Protein AF-U1NM94-F1 (afdb_monomer)

Sequence (83 aa):
MSLEITAAVPFKQHGEQTLSPGEFVVALAVDREWFSPDQAQRLIDIAEAKKLVVRDDRGIHAQFDHTSISIPESFEPSESIFR

Nearest PDB structures (foldseek):
  3o6b-assembly2_D  TM=6.141E-01  e=8.975E-01  Saccharomyces cerevisiae
  6qfd-assembly1_A  TM=5.771E-01  e=1.919E+00  Halobacterium salinarum NRC-1
  4ray-assembly1_A  TM=5.656E-01  e=1.801E+00  Magnetospirillum gryphiswaldense MSR-1 v2
  3go5-assembly1_A  TM=6.034E-01  e=2.634E+00  Streptococcus pneumoniae TIGR4
  5l0p-assembly1_A-2  TM=6.359E-01  e=4.103E+00  Homo sapiens

Secondary structure (DSSP, 8-state):
-HHHHHHHHHHHHHT-SEE-HHHHHHIIIIIS--S-HHHHHHHHHHHHHTTSEEEETTEEEESS-TTT----TT----GGGG-

Structure (mmCIF, N/CA/C/O backbone):
data_AF-U1NM94-F1
#
_entry.id   AF-U1NM94-F1
#
loop_
_atom_site.group_PDB
_atom_site.id
_atom_site.type_symbol
_atom_site.label_atom_id
_atom_site.label_alt_id
_atom_site.label_comp_id
_atom_site.label_asym_id
_atom_site.label_entity_id
_atom_site.label_seq_id
_atom_site.pdbx_PDB_ins_code
_atom_site.Cartn_x
_atom_site.Cartn_y
_atom_site.Cartn_z
_atom_site.occupancy
_atom_site.B_iso_or_equiv
_atom_site.auth_seq_id
_atom_site.auth_comp_id
_atom_site.auth_asym_id
_atom_site.auth_atom_id
_atom_site.pdbx_PDB_model_num
ATOM 1 N N . MET A 1 1 ? -2.655 -4.667 11.897 1.00 60.09 1 MET A N 1
ATOM 2 C CA . MET A 1 1 ? -2.946 -3.232 11.707 1.00 60.09 1 MET A CA 1
ATOM 3 C C . MET A 1 1 ? -1.925 -2.537 10.813 1.00 60.09 1 MET A C 1
ATOM 5 O O . MET A 1 1 ? -2.339 -1.690 10.043 1.00 60.09 1 MET A O 1
ATOM 9 N N . SER A 1 2 ? -0.629 -2.881 10.852 1.00 82.94 2 SER A N 1
ATOM 10 C CA . SER A 1 2 ? 0.382 -2.167 10.053 1.00 82.94 2 SER A CA 1
ATOM 11 C C . SER A 1 2 ? 0.139 -2.250 8.543 1.00 82.94 2 SER A C 1
ATOM 13 O O . SER A 1 2 ? 0.115 -1.215 7.901 1.00 82.94 2 SER A O 1
ATOM 15 N N . LEU A 1 3 ? -0.147 -3.438 7.993 1.00 90.06 3 LEU A N 1
ATOM 16 C CA . LEU A 1 3 ? -0.318 -3.613 6.543 1.00 90.06 3 LEU A CA 1
ATOM 17 C C . LEU A 1 3 ? -1.425 -2.740 5.930 1.00 90.06 3 LEU A C 1
ATOM 19 O O . LEU A 1 3 ? -1.204 -2.168 4.873 1.00 90.06 3 LEU A O 1
ATOM 23 N N . GLU A 1 4 ? -2.601 -2.645 6.555 1.00 90.69 4 GLU A N 1
ATOM 24 C CA . GLU A 1 4 ? -3.715 -1.842 6.020 1.00 90.69 4 GLU A CA 1
ATOM 25 C C . GLU A 1 4 ? -3.364 -0.355 5.979 1.00 90.69 4 GLU A C 1
ATOM 27 O O . GLU A 1 4 ? -3.585 0.298 4.965 1.00 90.69 4 GLU A O 1
ATOM 32 N N . ILE A 1 5 ? -2.748 0.163 7.047 1.00 92.88 5 ILE 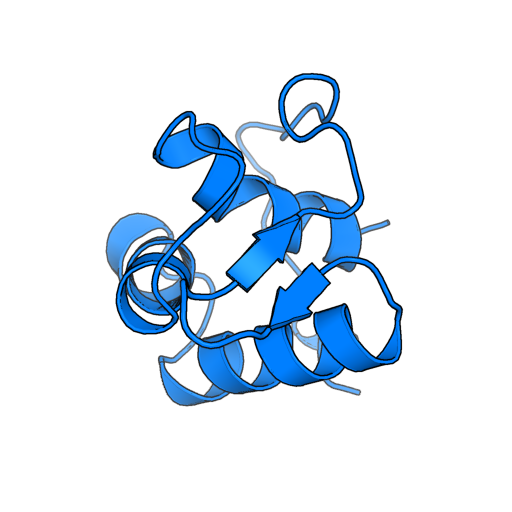A N 1
ATOM 33 C CA . ILE A 1 5 ? -2.282 1.554 7.101 1.00 92.88 5 ILE A CA 1
ATOM 34 C C . ILE A 1 5 ? -1.215 1.782 6.029 1.00 92.88 5 ILE A C 1
ATOM 36 O O . ILE A 1 5 ? -1.295 2.750 5.281 1.00 92.88 5 ILE A O 1
ATOM 40 N N . THR A 1 6 ? -0.254 0.866 5.905 1.00 94.75 6 THR A N 1
ATOM 41 C CA . THR A 1 6 ? 0.797 0.933 4.886 1.00 94.75 6 THR A CA 1
ATOM 42 C C . THR A 1 6 ? 0.234 0.918 3.473 1.00 94.75 6 THR A C 1
ATOM 44 O O . THR A 1 6 ? 0.617 1.751 2.661 1.00 94.75 6 THR A O 1
ATOM 47 N N . ALA A 1 7 ? -0.698 0.009 3.183 1.00 94.44 7 ALA A N 1
ATOM 48 C CA . ALA A 1 7 ? -1.336 -0.091 1.880 1.00 94.44 7 ALA A CA 1
ATOM 49 C C . ALA A 1 7 ? -2.229 1.117 1.584 1.00 94.44 7 ALA A C 1
ATOM 51 O O . ALA A 1 7 ? -2.391 1.453 0.421 1.00 94.44 7 ALA A O 1
ATOM 52 N N . ALA A 1 8 ? -2.784 1.783 2.601 1.00 94.69 8 ALA A N 1
ATOM 53 C CA . ALA A 1 8 ? -3.587 2.993 2.441 1.00 94.69 8 ALA A CA 1
ATOM 54 C C . ALA A 1 8 ? -2.762 4.228 2.066 1.00 94.69 8 ALA A C 1
ATOM 56 O O . ALA A 1 8 ? -3.302 5.145 1.449 1.00 94.69 8 ALA A O 1
ATOM 57 N N . VAL A 1 9 ? -1.477 4.273 2.436 1.00 94.62 9 VAL A N 1
ATOM 58 C CA . VAL A 1 9 ? -0.630 5.463 2.261 1.00 94.62 9 VAL A CA 1
ATOM 59 C C . VAL A 1 9 ? -0.535 5.905 0.799 1.00 94.62 9 VAL A C 1
ATOM 61 O O . VAL A 1 9 ? -0.817 7.079 0.559 1.00 94.62 9 VAL A O 1
ATOM 64 N N . PRO A 1 10 ? -0.240 5.027 -0.183 1.00 95.56 10 PRO A N 1
ATOM 65 C CA . PRO A 1 10 ? -0.184 5.428 -1.586 1.00 95.56 10 PRO A CA 1
ATOM 66 C C . PRO A 1 10 ? -1.516 5.994 -2.083 1.00 95.56 10 PRO A C 1
ATOM 68 O O . PRO A 1 10 ? -1.548 7.080 -2.654 1.00 95.56 10 PRO A O 1
ATOM 71 N N . PHE A 1 11 ? -2.636 5.319 -1.796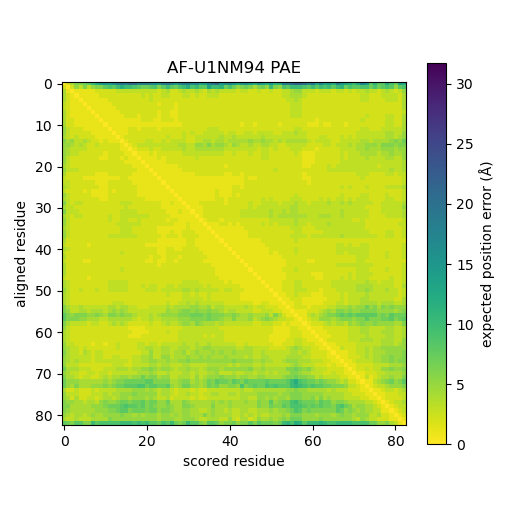 1.00 95.94 11 PHE A N 1
ATOM 72 C CA . PHE A 1 11 ? -3.965 5.779 -2.221 1.00 95.94 11 PHE A CA 1
ATOM 73 C C . PHE A 1 11 ? -4.314 7.136 -1.612 1.00 95.94 11 PHE A C 1
ATOM 75 O O . PHE A 1 11 ? -4.808 8.022 -2.301 1.00 95.94 11 PHE A O 1
ATOM 82 N N . LYS A 1 12 ? -4.001 7.338 -0.328 1.00 93.88 12 LYS A N 1
ATOM 83 C CA . LYS A 1 12 ? -4.252 8.611 0.353 1.00 93.88 12 LYS A CA 1
ATOM 84 C C . LYS A 1 12 ? -3.342 9.734 -0.138 1.00 93.88 12 LYS A C 1
ATOM 86 O O . LYS A 1 12 ? -3.780 10.877 -0.184 1.00 93.88 12 LYS A O 1
ATOM 91 N N . GLN A 1 13 ? -2.099 9.419 -0.495 1.00 92.50 13 GLN A N 1
ATOM 92 C CA . GLN A 1 13 ? -1.143 10.379 -1.043 1.00 92.50 13 GLN A CA 1
ATOM 93 C C . GLN A 1 13 ? -1.571 10.872 -2.429 1.00 92.50 13 GLN A C 1
ATOM 95 O O . GLN A 1 13 ? -1.499 12.068 -2.693 1.00 92.50 13 GLN A O 1
ATOM 100 N N . HIS A 1 14 ? -2.049 9.970 -3.285 1.00 92.88 14 HIS A N 1
ATOM 101 C CA . HIS A 1 14 ? -2.547 10.313 -4.618 1.00 92.88 14 HIS A CA 1
ATOM 102 C C . HIS A 1 14 ? -3.991 10.848 -4.598 1.00 92.88 14 HIS A C 1
ATOM 104 O O . HIS A 1 14 ? -4.390 11.579 -5.498 1.00 92.88 14 HIS A O 1
ATOM 110 N N . GLY A 1 15 ? -4.772 10.526 -3.561 1.00 93.12 15 GLY A N 1
ATOM 111 C CA . GLY A 1 15 ? -6.191 10.884 -3.466 1.00 93.12 15 GLY A CA 1
ATOM 112 C C . GLY A 1 15 ? -7.086 10.058 -4.395 1.00 93.12 15 GLY A C 1
ATOM 113 O O . GLY A 1 15 ? -8.205 10.468 -4.703 1.00 93.12 15 GLY A O 1
ATOM 114 N N . GLU A 1 16 ? -6.597 8.905 -4.848 1.00 93.69 16 GLU A N 1
ATOM 115 C CA . GLU A 1 16 ? -7.265 8.038 -5.813 1.00 93.69 16 GLU A CA 1
ATOM 116 C C . GLU A 1 16 ? -7.440 6.632 -5.242 1.00 93.69 16 GLU A C 1
ATOM 118 O O . GLU A 1 16 ? -6.594 6.114 -4.516 1.00 93.69 16 GLU A O 1
ATOM 123 N N . GLN A 1 17 ? -8.548 5.976 -5.592 1.00 93.44 17 GLN A N 1
ATOM 124 C CA . GLN A 1 17 ? -8.806 4.588 -5.187 1.00 93.44 17 GLN A CA 1
ATOM 125 C C . GLN A 1 17 ? -8.075 3.564 -6.077 1.00 93.44 17 GLN A C 1
ATOM 127 O O . GLN A 1 17 ? -8.052 2.373 -5.767 1.00 93.44 17 GLN A O 1
ATOM 132 N N . THR A 1 18 ? -7.495 4.022 -7.188 1.00 95.06 18 THR A N 1
ATOM 133 C CA . THR A 1 18 ? -6.781 3.200 -8.171 1.00 95.06 18 THR A CA 1
ATOM 134 C C . THR A 1 18 ? -5.408 3.797 -8.411 1.00 95.06 18 THR A C 1
ATOM 136 O O . THR A 1 18 ? -5.319 5.005 -8.583 1.00 95.06 18 THR A O 1
ATOM 139 N N . LEU A 1 19 ? -4.367 2.966 -8.449 1.00 96.56 19 LEU A N 1
ATOM 140 C CA . LEU A 1 19 ? -2.996 3.389 -8.732 1.00 96.56 19 LEU A CA 1
ATOM 141 C C . LEU A 1 19 ? -2.289 2.415 -9.657 1.00 96.56 19 LEU A C 1
ATOM 143 O O . LEU A 1 19 ? -2.529 1.208 -9.615 1.00 96.56 19 LEU A O 1
ATOM 147 N N . SER A 1 20 ? -1.326 2.911 -10.424 1.00 96.50 20 SER A N 1
ATOM 148 C CA . SER A 1 20 ? -0.400 2.022 -11.122 1.00 96.50 20 SER A CA 1
ATOM 149 C C . SER A 1 20 ? 0.525 1.304 -10.120 1.00 96.50 20 SER A C 1
ATOM 151 O O . SER A 1 20 ? 0.886 1.887 -9.095 1.00 96.50 20 SER A O 1
ATOM 153 N N . PRO A 1 21 ? 1.016 0.080 -10.410 1.00 94.88 21 PRO A N 1
ATOM 154 C CA . PRO A 1 21 ? 2.018 -0.577 -9.565 1.00 94.88 21 PRO A CA 1
ATOM 155 C C . PRO A 1 21 ? 3.269 0.272 -9.332 1.00 94.88 21 PRO A C 1
ATOM 157 O O . PRO A 1 21 ? 3.804 0.291 -8.230 1.00 94.88 21 PRO A O 1
ATOM 160 N N . GLY A 1 22 ? 3.699 1.020 -10.353 1.00 96.19 22 GLY A N 1
ATOM 161 C CA . GLY A 1 22 ? 4.815 1.956 -10.232 1.00 96.19 22 GLY A CA 1
ATOM 162 C C . GLY A 1 22 ? 4.544 3.084 -9.236 1.00 96.19 22 GLY A C 1
ATOM 163 O O . GLY A 1 22 ? 5.402 3.365 -8.411 1.00 96.19 22 GLY A O 1
ATOM 164 N N . GLU A 1 23 ? 3.352 3.683 -9.259 1.00 96.31 23 GLU A N 1
ATOM 165 C CA . GLU A 1 23 ? 2.974 4.752 -8.321 1.00 96.31 23 GLU A CA 1
ATOM 166 C C . GLU A 1 23 ? 2.915 4.243 -6.884 1.00 96.31 23 GLU A C 1
ATOM 168 O O . GLU A 1 23 ? 3.456 4.867 -5.975 1.00 96.31 23 GLU A O 1
ATOM 173 N N . PHE A 1 24 ? 2.343 3.054 -6.691 1.00 96.62 24 PHE A N 1
ATOM 174 C CA . PHE A 1 24 ? 2.316 2.408 -5.385 1.00 96.62 24 PHE A CA 1
ATOM 175 C C . PHE A 1 24 ? 3.733 2.167 -4.841 1.00 96.62 24 PHE A C 1
ATOM 177 O O . PHE A 1 24 ? 4.011 2.432 -3.672 1.00 96.62 24 PHE A O 1
ATOM 184 N N . VAL A 1 25 ? 4.644 1.687 -5.694 1.00 96.31 25 VAL A N 1
ATOM 185 C CA . VAL A 1 25 ? 6.046 1.461 -5.325 1.00 96.31 25 VAL A CA 1
ATOM 186 C C . VAL A 1 25 ? 6.763 2.775 -5.019 1.00 96.31 25 VAL A C 1
ATOM 188 O O . VAL A 1 25 ? 7.446 2.851 -4.003 1.00 96.31 25 VAL A O 1
ATOM 191 N N . VAL A 1 26 ? 6.597 3.810 -5.847 1.00 96.38 26 VAL A N 1
ATOM 192 C CA . VAL A 1 26 ? 7.225 5.128 -5.647 1.00 96.38 26 VAL A CA 1
ATOM 193 C C . VAL A 1 26 ? 6.780 5.750 -4.325 1.00 96.38 26 VAL A C 1
ATOM 195 O O . VAL A 1 26 ? 7.635 6.148 -3.535 1.00 96.38 26 VAL A O 1
ATOM 198 N N . ALA A 1 27 ? 5.481 5.728 -4.027 1.00 95.62 27 ALA A N 1
ATOM 199 C CA . ALA A 1 27 ? 4.951 6.288 -2.788 1.00 95.62 27 ALA A CA 1
ATOM 200 C C . ALA A 1 27 ? 5.563 5.636 -1.535 1.00 95.62 27 ALA A C 1
ATOM 202 O O . ALA A 1 27 ? 5.815 6.305 -0.537 1.00 95.62 27 ALA A O 1
ATOM 203 N N . LEU A 1 28 ? 5.829 4.328 -1.568 1.00 95.50 28 LEU A N 1
ATOM 204 C CA . LEU A 1 28 ? 6.387 3.621 -0.413 1.00 95.50 28 LEU A CA 1
ATOM 205 C C . LEU A 1 28 ? 7.918 3.634 -0.353 1.00 95.50 28 LEU A C 1
ATOM 207 O O . LEU A 1 28 ? 8.481 3.693 0.739 1.00 95.50 28 LEU A O 1
ATOM 211 N N . ALA A 1 29 ? 8.586 3.541 -1.502 1.00 95.75 29 ALA A N 1
ATOM 212 C CA . ALA A 1 29 ? 10.033 3.366 -1.571 1.00 95.75 29 ALA A CA 1
ATOM 213 C C . ALA A 1 29 ? 10.802 4.676 -1.749 1.00 95.75 29 ALA A C 1
ATOM 215 O O . ALA A 1 29 ? 11.933 4.780 -1.287 1.00 95.75 29 ALA A O 1
ATOM 216 N N . VAL A 1 30 ? 10.207 5.662 -2.421 1.00 95.31 30 VAL A N 1
ATOM 217 C CA . VAL A 1 30 ? 10.864 6.933 -2.753 1.00 95.31 30 VAL A CA 1
ATOM 218 C C . VAL A 1 30 ? 10.351 8.047 -1.855 1.00 95.31 30 VAL A C 1
ATOM 220 O O . VAL A 1 30 ? 11.150 8.691 -1.191 1.00 95.31 30 VAL A O 1
ATOM 223 N N . ASP A 1 31 ? 9.034 8.258 -1.791 1.00 94.44 31 ASP A N 1
ATOM 224 C CA . ASP A 1 31 ? 8.480 9.361 -0.992 1.00 94.44 31 ASP A CA 1
ATOM 225 C C . ASP A 1 31 ? 8.588 9.110 0.514 1.00 94.44 31 ASP A C 1
ATOM 227 O O . ASP A 1 31 ? 8.805 10.035 1.296 1.00 94.44 31 ASP A O 1
ATOM 231 N N . ARG A 1 32 ? 8.386 7.858 0.935 1.00 91.75 32 ARG A N 1
ATOM 232 C CA . ARG A 1 32 ? 8.405 7.467 2.351 1.00 91.75 32 ARG A CA 1
ATOM 233 C C . ARG A 1 32 ? 9.703 6.814 2.797 1.00 91.75 32 ARG A C 1
ATOM 235 O O . ARG A 1 32 ? 9.920 6.725 4.000 1.00 91.75 32 ARG A O 1
ATOM 242 N N . GLU A 1 33 ? 10.506 6.321 1.855 1.00 94.50 33 GLU A N 1
ATOM 243 C CA . GLU A 1 33 ? 11.741 5.572 2.130 1.00 94.50 33 GLU A CA 1
ATOM 244 C C . GLU A 1 33 ? 11.535 4.384 3.098 1.00 94.50 33 GLU A C 1
ATOM 246 O O . GLU A 1 33 ? 12.463 3.943 3.770 1.00 94.50 33 GLU A O 1
ATOM 251 N N . TRP A 1 34 ? 10.313 3.839 3.185 1.00 93.69 34 TRP A N 1
ATOM 252 C CA . TRP A 1 34 ? 9.978 2.769 4.136 1.00 93.69 34 TRP A CA 1
ATOM 253 C C . TRP A 1 34 ? 10.451 1.396 3.676 1.00 93.69 34 TRP A C 1
ATOM 255 O O . TRP A 1 34 ? 10.684 0.508 4.492 1.00 93.69 34 TRP A O 1
ATOM 265 N N . PHE A 1 35 ? 10.545 1.197 2.364 1.00 94.81 35 PHE A N 1
ATOM 266 C CA . PHE A 1 35 ? 10.861 -0.093 1.770 1.00 94.81 35 PHE A CA 1
ATOM 267 C C . PHE A 1 35 ?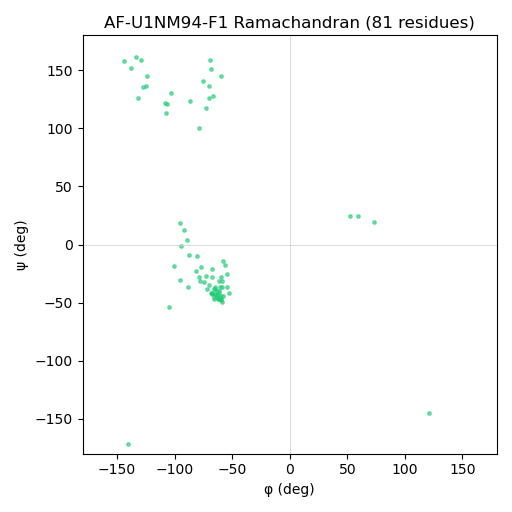 11.731 0.067 0.531 1.00 94.81 35 PHE A C 1
ATOM 269 O O . PHE A 1 35 ? 11.698 1.085 -0.149 1.00 94.81 35 PHE A O 1
ATOM 276 N N . SER A 1 36 ? 12.443 -0.994 0.164 1.00 95.50 36 SER A N 1
ATOM 277 C CA . SER 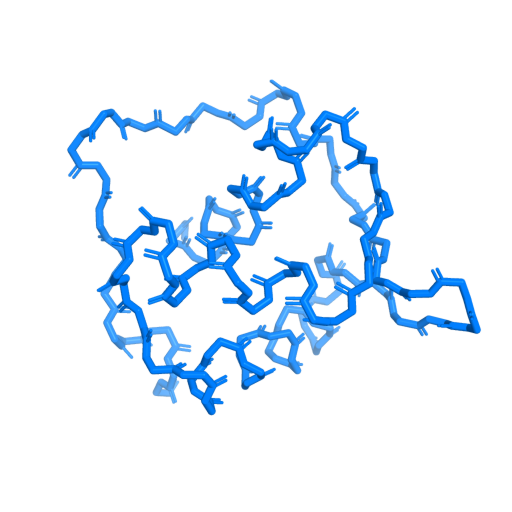A 1 36 ? 13.042 -1.095 -1.172 1.00 95.50 36 SER A CA 1
ATOM 278 C C . SER A 1 36 ? 11.962 -1.279 -2.258 1.00 95.50 36 SER A C 1
ATOM 280 O O . SER A 1 36 ? 10.879 -1.788 -1.951 1.00 95.50 36 SER A O 1
ATOM 282 N N . PRO A 1 37 ? 12.239 -0.972 -3.542 1.00 95.19 37 PRO A N 1
ATOM 283 C CA . PRO A 1 37 ? 11.286 -1.183 -4.637 1.00 95.19 37 PRO A CA 1
ATOM 284 C C . PRO A 1 37 ? 10.731 -2.615 -4.705 1.00 95.19 37 PRO A C 1
ATOM 286 O O . PRO A 1 37 ? 9.526 -2.810 -4.860 1.00 95.19 37 PRO A O 1
ATOM 289 N N . ASP A 1 38 ? 11.584 -3.622 -4.503 1.00 95.88 38 ASP A N 1
ATOM 290 C CA . ASP A 1 38 ? 11.184 -5.033 -4.455 1.00 95.88 38 ASP A CA 1
ATOM 291 C C . ASP A 1 38 ? 10.278 -5.361 -3.258 1.00 95.88 38 ASP A C 1
ATOM 293 O O . ASP A 1 38 ? 9.320 -6.125 -3.384 1.00 95.88 38 ASP A O 1
ATOM 297 N N . GLN A 1 39 ? 10.547 -4.768 -2.091 1.00 95.25 39 GLN A N 1
ATOM 298 C CA . GLN A 1 39 ? 9.709 -4.928 -0.899 1.00 95.25 39 GLN A CA 1
ATOM 299 C C . GLN A 1 39 ? 8.340 -4.267 -1.098 1.00 95.25 39 GLN A C 1
ATOM 301 O O . GLN A 1 39 ? 7.322 -4.860 -0.750 1.00 95.25 39 GLN A O 1
ATOM 306 N N . ALA A 1 40 ? 8.287 -3.080 -1.706 1.00 95.56 40 ALA A N 1
ATOM 307 C CA . ALA A 1 40 ? 7.028 -2.423 -2.039 1.00 95.56 40 ALA A CA 1
ATOM 308 C C . ALA A 1 40 ? 6.212 -3.241 -3.054 1.00 95.56 40 ALA A C 1
ATOM 310 O O . ALA A 1 40 ? 5.005 -3.401 -2.878 1.00 95.56 40 ALA A O 1
ATOM 311 N N . GLN A 1 41 ? 6.872 -3.839 -4.054 1.00 95.06 41 GLN A N 1
ATOM 312 C CA . GLN A 1 41 ? 6.216 -4.755 -4.989 1.00 95.06 41 GLN A CA 1
ATOM 313 C C . GLN A 1 41 ? 5.613 -5.959 -4.252 1.00 95.06 41 GLN A C 1
ATOM 315 O O . GLN A 1 41 ? 4.430 -6.254 -4.403 1.00 95.06 41 GLN A O 1
ATOM 320 N N . ARG A 1 42 ? 6.396 -6.577 -3.360 1.00 95.00 42 ARG A N 1
ATOM 321 C CA . ARG A 1 42 ? 5.951 -7.697 -2.523 1.00 95.00 42 ARG A CA 1
ATOM 322 C C . ARG A 1 42 ? 4.797 -7.322 -1.594 1.00 95.00 42 ARG A C 1
ATOM 324 O O . ARG A 1 42 ? 3.957 -8.165 -1.283 1.00 95.00 42 ARG A O 1
ATOM 331 N N . LEU A 1 43 ? 4.734 -6.069 -1.141 1.00 95.12 43 LEU A N 1
ATOM 332 C CA . LEU A 1 43 ? 3.625 -5.579 -0.328 1.00 95.12 43 LEU A CA 1
ATOM 333 C C . LEU A 1 43 ? 2.311 -5.587 -1.113 1.00 95.12 43 LEU A C 1
ATOM 335 O O . LEU A 1 43 ? 1.279 -5.922 -0.534 1.00 95.12 43 LEU A O 1
ATOM 339 N N . ILE A 1 44 ? 2.350 -5.288 -2.416 1.00 95.25 44 ILE A N 1
ATOM 340 C CA . ILE A 1 44 ? 1.173 -5.391 -3.286 1.00 95.25 44 ILE A CA 1
ATOM 341 C C . ILE A 1 44 ? 0.686 -6.840 -3.339 1.00 95.25 44 ILE A C 1
ATOM 343 O O . ILE A 1 44 ? -0.498 -7.078 -3.119 1.00 95.25 44 ILE A O 1
ATOM 347 N N . ASP A 1 45 ? 1.588 -7.805 -3.536 1.00 95.38 45 ASP A N 1
ATOM 348 C CA . ASP A 1 45 ? 1.221 -9.227 -3.592 1.00 95.38 45 ASP A CA 1
ATOM 349 C C . ASP A 1 45 ? 0.592 -9.707 -2.267 1.00 95.38 45 ASP A C 1
ATOM 351 O O . ASP A 1 45 ? -0.401 -10.436 -2.253 1.00 95.38 45 ASP A O 1
ATOM 355 N N . ILE A 1 46 ? 1.128 -9.259 -1.123 1.00 94.75 46 ILE A N 1
ATOM 356 C CA . ILE A 1 46 ? 0.583 -9.579 0.208 1.00 94.75 46 ILE A CA 1
ATOM 357 C C . ILE A 1 46 ? -0.782 -8.911 0.425 1.00 94.75 46 ILE A C 1
ATOM 359 O O . ILE A 1 46 ? -1.694 -9.527 0.988 1.00 94.75 46 ILE A O 1
ATOM 363 N N . ALA A 1 47 ? -0.931 -7.654 0.006 1.00 94.38 47 ALA A N 1
ATOM 364 C CA . ALA A 1 47 ? -2.186 -6.920 0.101 1.00 94.38 47 ALA A CA 1
ATOM 365 C C . ALA A 1 47 ? -3.270 -7.555 -0.786 1.00 94.38 47 ALA A C 1
ATOM 367 O O . ALA A 1 47 ? -4.417 -7.670 -0.350 1.00 94.38 47 ALA A O 1
ATOM 368 N N . GLU A 1 48 ? -2.908 -8.034 -1.976 1.00 95.56 48 GLU A N 1
ATOM 369 C CA . GLU A 1 48 ? -3.792 -8.764 -2.887 1.00 95.56 48 GLU A CA 1
ATOM 370 C C . GLU A 1 48 ? -4.211 -10.111 -2.288 1.00 95.56 48 GLU A C 1
ATOM 372 O O . GLU A 1 48 ? -5.402 -10.413 -2.195 1.00 95.56 48 GLU A O 1
ATOM 377 N N . ALA A 1 49 ? -3.258 -10.882 -1.752 1.00 94.00 49 ALA A N 1
ATOM 378 C CA . ALA A 1 49 ? -3.539 -12.147 -1.070 1.00 94.00 49 ALA A CA 1
ATOM 379 C C . ALA A 1 49 ? -4.491 -11.974 0.129 1.00 94.00 49 ALA A C 1
ATOM 381 O O . ALA A 1 49 ? -5.289 -12.862 0.442 1.00 94.00 49 ALA A O 1
ATOM 382 N N . LYS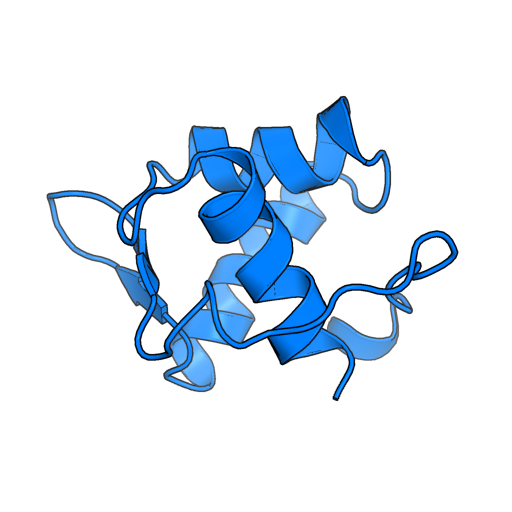 A 1 50 ? -4.438 -10.816 0.796 1.00 92.88 50 LYS A N 1
ATOM 383 C CA . LYS A 1 50 ? -5.338 -10.439 1.895 1.00 92.88 50 LYS A CA 1
ATOM 384 C C . LYS A 1 50 ? -6.611 -9.722 1.442 1.00 92.88 50 LYS A C 1
ATOM 386 O O . LYS A 1 50 ? -7.408 -9.350 2.300 1.00 92.88 50 LYS A O 1
ATOM 391 N N . LYS A 1 51 ? -6.831 -9.571 0.132 1.00 95.00 51 LYS A N 1
ATOM 392 C CA . LYS A 1 51 ? -7.988 -8.891 -0.475 1.00 95.00 51 LYS A CA 1
ATOM 393 C C . LYS A 1 51 ? -8.142 -7.427 -0.054 1.00 95.00 51 LYS A C 1
ATOM 395 O O . LYS A 1 51 ? -9.243 -6.889 -0.085 1.00 95.00 51 LYS A O 1
ATOM 400 N N . LEU A 1 52 ? -7.046 -6.789 0.349 1.00 94.25 52 LEU A N 1
ATOM 401 C CA . LEU A 1 52 ? -7.007 -5.351 0.621 1.00 94.25 52 LEU A CA 1
ATOM 402 C C . LEU A 1 52 ? -6.940 -4.554 -0.677 1.00 94.25 52 LEU A C 1
ATOM 404 O O . LEU A 1 52 ? -7.467 -3.449 -0.763 1.00 94.25 52 LEU A O 1
ATOM 408 N N . VAL A 1 53 ? -6.303 -5.133 -1.690 1.00 96.19 53 VAL A N 1
ATOM 409 C CA . VAL A 1 53 ? -6.265 -4.589 -3.040 1.00 96.19 53 VAL A CA 1
ATOM 410 C C . VAL A 1 53 ? -6.654 -5.664 -4.044 1.00 96.19 53 VAL A C 1
ATOM 412 O O . VAL A 1 53 ? -6.571 -6.857 -3.758 1.00 96.19 53 VAL A O 1
ATOM 415 N N . VAL A 1 54 ? -7.080 -5.231 -5.221 1.00 95.81 54 VAL A N 1
ATOM 416 C CA . VAL A 1 54 ? -7.267 -6.080 -6.399 1.00 95.81 54 VAL A CA 1
ATOM 417 C C . VAL A 1 54 ? -6.455 -5.475 -7.528 1.00 95.81 54 VAL A C 1
ATOM 419 O O . VAL A 1 54 ? -6.466 -4.258 -7.696 1.00 95.81 54 VAL A O 1
ATOM 422 N N . ARG A 1 55 ? -5.744 -6.308 -8.284 1.00 93.62 55 ARG A N 1
ATOM 423 C CA . ARG A 1 55 ? -5.011 -5.877 -9.470 1.00 93.62 55 ARG A CA 1
ATOM 424 C C . ARG A 1 55 ? -5.782 -6.281 -10.727 1.00 93.62 55 ARG A C 1
ATOM 426 O O . ARG A 1 55 ? -6.172 -7.438 -10.863 1.00 93.62 55 ARG A O 1
ATOM 433 N N . ASP A 1 56 ? -5.975 -5.338 -11.640 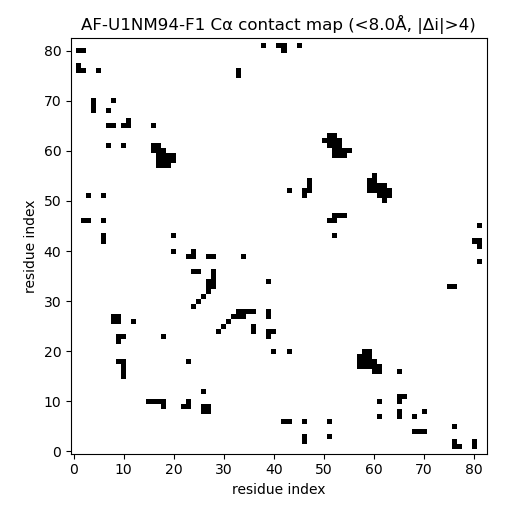1.00 92.31 56 ASP A N 1
ATOM 434 C CA . ASP A 1 56 ? -6.517 -5.577 -12.979 1.00 92.31 56 ASP A CA 1
ATOM 435 C C . ASP A 1 56 ? -5.795 -4.725 -14.039 1.00 92.31 56 ASP A C 1
ATOM 437 O O . ASP A 1 56 ? -4.771 -4.100 -13.755 1.00 92.31 56 ASP A O 1
ATOM 441 N N . ASP A 1 57 ? -6.304 -4.727 -15.272 1.00 88.81 57 ASP A N 1
ATOM 442 C CA . ASP A 1 57 ? -5.762 -3.972 -16.411 1.0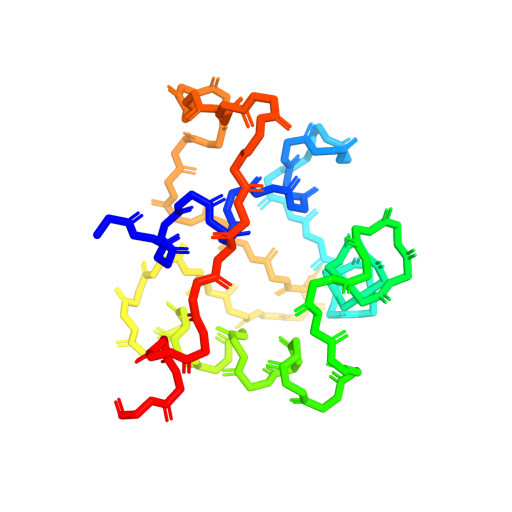0 88.81 57 ASP A CA 1
ATOM 443 C C . ASP A 1 57 ? -5.611 -2.462 -16.140 1.00 88.81 57 ASP A C 1
ATOM 445 O O . ASP A 1 57 ? -4.776 -1.798 -16.751 1.00 88.81 57 ASP A O 1
ATOM 449 N N . ARG A 1 58 ? -6.401 -1.900 -15.219 1.00 88.81 58 ARG A N 1
ATOM 450 C CA . ARG A 1 58 ? -6.365 -0.481 -14.835 1.00 88.81 58 ARG A CA 1
ATOM 451 C C . ARG A 1 58 ? -5.364 -0.170 -13.725 1.00 88.81 58 ARG A C 1
ATOM 453 O O . ARG A 1 58 ? -5.123 1.004 -13.457 1.00 88.81 58 ARG A O 1
ATOM 460 N N . GLY A 1 59 ? -4.777 -1.188 -13.097 1.00 94.19 59 GLY A N 1
ATOM 461 C CA . GLY A 1 59 ? -3.821 -1.042 -12.006 1.00 94.19 59 GLY A CA 1
ATOM 462 C C . GLY A 1 59 ? -4.278 -1.738 -10.728 1.00 94.19 59 GLY A C 1
ATOM 463 O O . GLY A 1 59 ? -4.843 -2.826 -10.750 1.00 94.19 59 GLY A O 1
ATOM 464 N N . ILE A 1 60 ? -3.954 -1.133 -9.592 1.00 96.25 60 ILE A N 1
ATOM 465 C CA . ILE A 1 60 ? -4.203 -1.642 -8.247 1.00 96.25 60 ILE A CA 1
ATOM 466 C C . ILE A 1 60 ? -5.346 -0.837 -7.642 1.00 96.25 60 ILE A C 1
ATOM 468 O O . ILE A 1 60 ? -5.236 0.374 -7.479 1.00 96.25 60 ILE A O 1
ATOM 472 N N . HIS A 1 61 ? -6.418 -1.521 -7.266 1.00 96.31 61 HIS A N 1
ATOM 473 C CA . HIS A 1 61 ? -7.632 -0.948 -6.702 1.00 96.31 61 HIS A CA 1
ATOM 474 C C . HIS A 1 61 ? -7.741 -1.266 -5.214 1.00 96.31 61 HIS A C 1
ATOM 476 O O . HIS A 1 61 ? -7.810 -2.440 -4.837 1.00 96.31 61 HIS A O 1
ATOM 482 N N . ALA A 1 62 ? -7.824 -0.239 -4.369 1.00 95.44 62 ALA A N 1
ATOM 483 C CA . ALA A 1 62 ? -8.105 -0.419 -2.950 1.00 95.44 62 ALA A CA 1
ATOM 484 C C . ALA A 1 62 ? -9.530 -0.959 -2.743 1.00 95.44 62 ALA A C 1
ATOM 486 O O . ALA A 1 62 ? -10.511 -0.389 -3.229 1.00 95.44 62 ALA A O 1
ATOM 487 N N . GLN A 1 63 ? -9.641 -2.047 -1.981 1.00 95.31 63 GLN A N 1
ATOM 488 C CA . GLN A 1 63 ? -10.911 -2.662 -1.570 1.00 95.31 63 GLN A CA 1
ATOM 489 C C . GLN A 1 63 ? -11.418 -2.116 -0.224 1.00 95.31 63 GLN A C 1
ATOM 491 O O . GLN A 1 63 ? -12.323 -2.677 0.389 1.00 95.31 63 GLN A O 1
ATOM 496 N N . PHE A 1 64 ? -10.820 -1.025 0.247 1.00 92.19 64 PHE A N 1
ATOM 497 C CA . PHE A 1 64 ? -11.155 -0.334 1.484 1.00 92.19 64 PHE A CA 1
ATOM 498 C C . PHE A 1 64 ? -11.239 1.174 1.235 1.00 92.19 64 PHE A C 1
ATOM 500 O O . PHE A 1 64 ? -10.704 1.690 0.250 1.00 92.19 64 PHE A O 1
ATOM 507 N N . 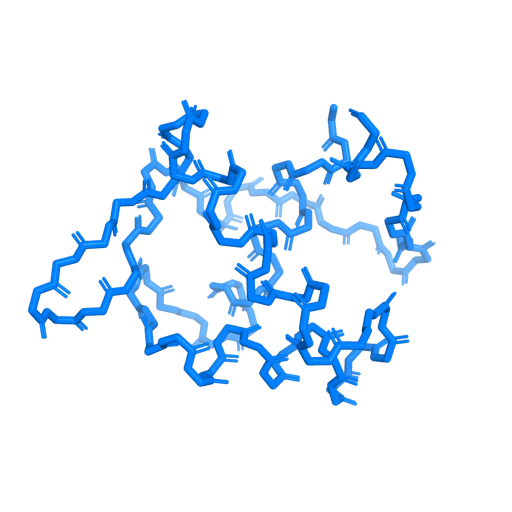ASP A 1 65 ? -11.891 1.891 2.150 1.00 91.88 65 ASP A N 1
ATOM 508 C CA . ASP A 1 65 ? -11.951 3.349 2.095 1.00 91.88 65 ASP A CA 1
ATOM 509 C C . ASP A 1 65 ? -10.646 3.960 2.627 1.00 91.88 65 ASP A C 1
ATOM 511 O O . ASP A 1 65 ? -10.413 4.043 3.835 1.00 91.88 65 ASP A O 1
ATOM 515 N N . HIS A 1 66 ? -9.765 4.371 1.716 1.00 89.44 66 HIS A N 1
ATOM 516 C CA . HIS A 1 66 ? -8.465 4.945 2.070 1.00 89.44 66 HIS A CA 1
ATOM 517 C C . HIS A 1 66 ? -8.582 6.313 2.768 1.00 89.44 66 HIS A C 1
ATOM 519 O O . HIS A 1 66 ? -7.663 6.723 3.479 1.00 89.44 66 HIS A O 1
ATOM 525 N N . THR A 1 67 ? -9.706 7.020 2.599 1.00 89.25 67 THR A N 1
ATOM 526 C CA . THR A 1 67 ? -9.929 8.343 3.204 1.00 89.25 67 THR A CA 1
ATOM 527 C C . THR A 1 67 ? -10.217 8.248 4.703 1.00 89.25 67 THR A C 1
ATOM 529 O O . THR A 1 67 ? -9.784 9.106 5.474 1.00 89.25 67 THR A O 1
ATOM 532 N N . SER A 1 68 ? -10.865 7.161 5.128 1.00 90.31 68 SER A N 1
ATOM 533 C CA . SER A 1 68 ? -11.189 6.849 6.519 1.00 90.31 68 SER A CA 1
ATOM 534 C C . SER A 1 68 ? -9.984 6.333 7.319 1.00 90.31 68 SER A C 1
ATOM 536 O O . SER A 1 68 ? -9.971 6.411 8.549 1.00 90.31 68 SER A O 1
ATOM 538 N N . ILE A 1 69 ? -8.930 5.853 6.647 1.00 90.62 69 ILE A N 1
ATOM 539 C CA . ILE A 1 69 ? -7.710 5.376 7.308 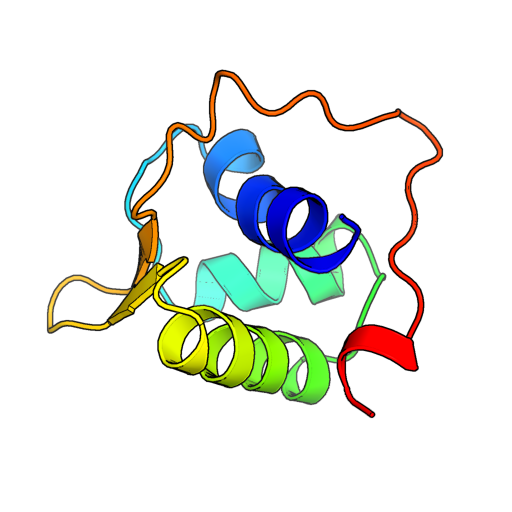1.00 90.62 69 ILE A CA 1
ATOM 540 C C . ILE A 1 69 ? -6.914 6.572 7.845 1.00 90.62 69 ILE A C 1
ATOM 542 O O . ILE A 1 69 ? -6.421 7.417 7.091 1.00 90.62 69 ILE A O 1
ATOM 546 N N . SER A 1 70 ? -6.732 6.632 9.163 1.00 88.88 70 SER A N 1
ATOM 547 C CA . SER A 1 70 ? -5.858 7.622 9.795 1.00 88.88 70 SER A CA 1
ATOM 548 C C . SER A 1 70 ? -4.416 7.111 9.832 1.00 88.88 70 SER A C 1
ATOM 550 O O . SER A 1 70 ? -4.154 6.030 10.357 1.00 88.88 70 SER A O 1
ATOM 552 N N . ILE A 1 71 ? -3.486 7.882 9.262 1.00 89.56 71 ILE A N 1
ATOM 553 C CA . ILE A 1 71 ? -2.056 7.551 9.202 1.00 89.56 71 ILE A CA 1
ATOM 554 C C . ILE A 1 71 ? -1.343 8.484 10.190 1.00 89.56 71 ILE A C 1
ATOM 556 O O . ILE A 1 71 ? -1.351 9.695 9.963 1.00 89.56 71 ILE A O 1
ATOM 560 N N . PRO A 1 72 ? -0.770 7.961 11.287 1.00 88.81 72 PRO A N 1
ATOM 561 C CA . PRO A 1 72 ? 0.014 8.766 12.221 1.00 88.81 72 PRO A CA 1
ATOM 562 C C . PRO A 1 72 ? 1.220 9.411 11.528 1.00 88.81 72 PRO A C 1
ATOM 564 O O . PRO A 1 72 ? 1.844 8.782 10.678 1.00 88.81 72 PRO A O 1
ATOM 567 N N . GLU A 1 73 ? 1.604 10.624 11.931 1.00 82.94 73 GLU A N 1
ATOM 568 C CA . GLU A 1 73 ? 2.761 11.323 11.341 1.00 82.94 73 GLU A CA 1
ATOM 569 C C . GLU A 1 73 ? 4.079 10.553 11.522 1.00 82.94 73 GLU A C 1
ATOM 571 O O . GLU A 1 73 ? 4.900 10.516 10.613 1.00 82.94 73 GLU A O 1
ATOM 576 N N . SER A 1 74 ? 4.256 9.884 12.665 1.00 87.25 74 SER A N 1
ATOM 577 C CA . SER A 1 74 ? 5.427 9.042 12.968 1.00 87.25 74 SER A CA 1
ATOM 578 C C . SER A 1 74 ? 5.203 7.560 12.657 1.00 87.25 74 SER A C 1
ATOM 580 O O . SER A 1 74 ? 5.867 6.700 13.232 1.00 87.25 74 SER A O 1
ATOM 582 N N . PHE A 1 75 ? 4.209 7.232 11.829 1.00 89.50 75 PHE A N 1
ATOM 583 C CA . PHE A 1 75 ? 3.987 5.848 11.438 1.00 89.50 75 PHE A CA 1
ATOM 584 C C . PHE A 1 75 ? 5.114 5.382 10.524 1.00 89.50 75 PHE A C 1
ATOM 586 O O . PHE A 1 75 ? 5.352 5.975 9.478 1.00 89.50 75 PHE A O 1
ATOM 593 N N . GLU A 1 76 ? 5.747 4.280 10.901 1.00 89.88 76 GLU A N 1
ATOM 594 C CA . GLU A 1 76 ? 6.678 3.546 10.059 1.00 89.88 76 GLU A CA 1
ATOM 595 C C . GLU A 1 76 ? 6.299 2.063 10.124 1.00 89.88 76 GLU A C 1
ATOM 597 O O . GLU A 1 76 ? 6.126 1.500 11.217 1.00 89.88 76 GLU A O 1
ATOM 602 N N . PRO A 1 77 ? 6.084 1.411 8.977 1.00 90.75 77 PRO A N 1
ATOM 603 C CA . PRO A 1 77 ? 5.751 0.004 8.962 1.00 90.75 77 PRO A CA 1
ATOM 604 C C . PRO A 1 77 ? 6.937 -0.870 9.362 1.00 90.75 77 PRO A C 1
ATOM 606 O O . PRO A 1 77 ? 8.047 -0.718 8.874 1.00 90.75 77 PRO A O 1
ATOM 609 N N . SER A 1 78 ? 6.675 -1.870 10.202 1.00 86.88 78 SER A N 1
ATOM 610 C CA . SER A 1 78 ? 7.683 -2.882 10.520 1.00 86.88 78 SER A CA 1
ATOM 611 C C . SER A 1 78 ? 7.862 -3.863 9.360 1.00 86.88 78 SER A C 1
ATOM 613 O O . SER A 1 78 ? 6.881 -4.358 8.800 1.00 86.88 78 SER A O 1
ATOM 615 N N . GLU A 1 79 ? 9.107 -4.266 9.101 1.00 82.38 79 GLU A N 1
ATOM 616 C CA . GLU A 1 79 ? 9.461 -5.318 8.134 1.00 82.38 79 GLU A CA 1
ATOM 617 C C . GLU A 1 79 ? 8.800 -6.678 8.426 1.00 82.38 79 GLU A C 1
ATOM 619 O O . GLU A 1 79 ? 8.732 -7.547 7.557 1.00 82.38 79 GLU A O 1
ATOM 624 N N . SER A 1 80 ? 8.238 -6.856 9.627 1.00 85.69 80 SER A N 1
ATOM 625 C CA . SER A 1 80 ? 7.429 -8.024 10.002 1.00 85.69 80 SER A CA 1
ATOM 626 C C . SER A 1 80 ? 6.233 -8.265 9.070 1.00 85.69 80 SER A C 1
ATOM 628 O O . SER A 1 80 ? 5.693 -9.365 9.057 1.00 85.69 80 SER A O 1
ATOM 630 N N . ILE A 1 81 ? 5.819 -7.264 8.283 1.00 86.00 81 ILE A N 1
ATOM 631 C CA . ILE A 1 81 ? 4.786 -7.397 7.245 1.00 86.00 81 ILE A CA 1
ATOM 632 C C . ILE A 1 81 ? 5.170 -8.441 6.180 1.00 86.00 81 ILE A C 1
ATOM 634 O O . ILE A 1 81 ? 4.279 -9.056 5.598 1.00 86.00 81 ILE A O 1
ATOM 638 N N . PHE A 1 82 ? 6.467 -8.666 5.944 1.00 85.75 82 PHE A N 1
ATOM 639 C CA . PHE A 1 82 ? 6.971 -9.602 4.932 1.00 85.75 82 PHE A CA 1
ATOM 640 C C . PHE A 1 82 ? 7.277 -11.010 5.461 1.00 85.75 82 PHE A C 1
ATOM 642 O O . PHE A 1 82 ? 7.735 -11.851 4.682 1.00 85.75 82 PHE A O 1
ATOM 649 N N . ARG A 1 83 ? 7.082 -11.251 6.764 1.00 81.12 83 ARG A N 1
ATOM 650 C CA . ARG A 1 83 ? 7.376 -12.532 7.415 1.00 81.12 83 ARG A CA 1
ATOM 651 C C . ARG A 1 83 ? 6.213 -13.516 7.313 1.00 81.12 83 ARG A C 1
ATOM 653 O O . ARG A 1 83 ? 5.046 -13.081 7.425 1.00 81.12 83 ARG A O 1
#

Mean predicted aligned error: 2.97 Å

Foldseek 3Di:
DQLLLLQLQLCVVVVHQFDALVSQLCSCCPVVVQDHSVVSSVSLVLCVVVVQWDQDPRHIGGPDDSVPRDHDPPDHGDPVSND

Solvent-accessible surface area (backbone atoms only — not comparable to full-atom values): 4882 Å² total; per-residue (Å²): 116,58,64,63,54,58,64,26,47,38,34,50,73,72,72,36,65,59,37,44,70,65,55,47,20,41,43,35,28,64,76,60,60,71,36,53,59,68,54,33,52,50,48,50,56,52,33,37,76,69,57,46,29,47,78,57,99,87,25,38,32,54,69,59,70,40,84,78,58,81,75,61,93,88,67,74,75,63,75,70,77,80,107

Radius of gyration: 11.28 Å; Cα contacts (8 Å, |Δi|>4): 105; chains: 1; bounding box: 25×24×29 Å

pLDDT: mean 92.39, std 5.12, range [60.09, 96.62]